Protein AF-A0A4P6B584-F1 (afdb_monomer_lite)

Radius of gyration: 32.82 Å; chains: 1; bounding box: 64×18×110 Å

Sequence (154 aa):
MLTSIEGLLAQYETKILKAKLLEFPALIRAQKDKVAQARRELADAEKVRVEAEALLIAAIAAEVNPNNGKPAYSNAEARAAELTRRKKLDPDYQVADMAVRDAEAKLNAAQFDLEQLQDQFKAYRYIVDLTARELALLAAGANEDQEELTKEPF

Secondary structure (DSSP, 8-state):
----HHHHHHHTTHHHHHHHHHHHHHHHHHHHHHHHHHHHHHHHHHHHHHHHHHHHHHHHHH-B-TTT-SBSS-SHHHHHHHHHHHHTT-HHHHHHHHHHHHHHHHHHHHHHHHHHHHHHHHHHHHHHHHHHHHHHHHHHHHHHHHHHHHS---

pLDDT: mean 90.39, std 12.91, range [42.19, 98.69]

Foldseek 3Di:
DPCPPVNVCVVLVVVVLVVLLVCLVVVLVVLVVQLVVLVVQLVVLVVQLVVVLVVLLVVQQPDADPVPRHRPQNDPVSSVVVSVVCCVVPPSNVVSVVSNVVSVVSNVVSVVVSVVSVVVSVVSVVSSVVSVVVVVVVVVVVVVVVVVVVPDDD

Structure (mmCIF, N/CA/C/O backbone):
data_AF-A0A4P6B584-F1
#
_entry.id   AF-A0A4P6B584-F1
#
loop_
_atom_site.group_PDB
_atom_site.id
_atom_site.type_symbol
_atom_site.label_atom_id
_atom_site.label_alt_id
_atom_site.label_comp_id
_atom_site.label_asym_id
_atom_site.label_entity_id
_atom_site.label_seq_id
_atom_site.pdbx_PDB_ins_code
_atom_site.Cartn_x
_atom_site.Cartn_y
_atom_site.Cartn_z
_atom_site.occupancy
_atom_site.B_iso_or_equiv
_atom_site.auth_seq_id
_atom_site.auth_comp_id
_atom_site.auth_asym_id
_atom_site.auth_atom_id
_atom_site.pdbx_PDB_model_num
ATOM 1 N N . MET A 1 1 ? 33.939 8.225 -45.105 1.00 42.19 1 MET A N 1
ATOM 2 C CA . MET A 1 1 ? 34.539 7.453 -43.995 1.00 42.19 1 MET A CA 1
ATOM 3 C C . MET A 1 1 ? 33.532 6.388 -43.607 1.00 42.19 1 MET A C 1
ATOM 5 O O . MET A 1 1 ? 32.442 6.764 -43.207 1.00 42.19 1 MET A O 1
ATOM 9 N N . LEU A 1 2 ? 33.840 5.104 -43.806 1.00 45.75 2 LEU A N 1
ATOM 10 C CA . LEU A 1 2 ? 32.969 4.010 -43.364 1.00 45.75 2 LEU A CA 1
ATOM 11 C C . LEU A 1 2 ? 32.929 4.031 -41.832 1.00 45.75 2 LEU A C 1
ATOM 13 O O . LEU A 1 2 ? 33.902 3.651 -41.182 1.00 45.75 2 LEU A O 1
ATOM 17 N N . THR A 1 3 ? 31.845 4.538 -41.251 1.00 61.09 3 THR A N 1
ATOM 18 C CA . THR A 1 3 ? 31.547 4.354 -39.831 1.00 61.09 3 THR A CA 1
ATOM 19 C C . THR A 1 3 ? 31.462 2.852 -39.602 1.00 61.09 3 THR A C 1
ATOM 21 O O . THR A 1 3 ? 30.619 2.179 -40.193 1.00 61.09 3 THR A O 1
ATOM 24 N N . SER A 1 4 ? 32.374 2.293 -38.804 1.00 83.06 4 SER A N 1
ATOM 25 C CA . SER A 1 4 ? 32.283 0.879 -38.445 1.00 83.06 4 SER A CA 1
ATOM 26 C C . SER A 1 4 ? 30.922 0.618 -37.795 1.00 83.06 4 SER A C 1
ATOM 28 O O . SER A 1 4 ? 30.376 1.491 -37.116 1.00 83.06 4 SER A O 1
ATOM 30 N N . ILE A 1 5 ? 30.373 -0.586 -37.976 1.00 78.88 5 ILE A N 1
ATOM 31 C CA . ILE A 1 5 ? 29.111 -0.996 -37.335 1.00 78.88 5 ILE A CA 1
ATOM 32 C C . ILE A 1 5 ? 29.173 -0.731 -35.822 1.00 78.88 5 ILE A C 1
ATOM 34 O O . ILE A 1 5 ? 28.202 -0.286 -35.222 1.00 78.88 5 ILE A O 1
ATOM 38 N N . GLU A 1 6 ? 30.340 -0.927 -35.209 1.00 79.69 6 GLU A N 1
ATOM 39 C CA . GLU A 1 6 ? 30.574 -0.625 -33.797 1.00 79.69 6 GLU A CA 1
ATOM 40 C C . GLU A 1 6 ? 30.449 0.868 -33.466 1.00 79.69 6 GLU A C 1
ATOM 42 O O . GLU A 1 6 ? 29.869 1.207 -32.436 1.00 79.69 6 GLU A O 1
ATOM 47 N N . GLY A 1 7 ? 30.944 1.758 -34.332 1.00 81.94 7 GLY A N 1
ATOM 48 C CA . GLY A 1 7 ? 30.793 3.207 -34.186 1.00 81.94 7 GLY A CA 1
ATOM 49 C C . GLY A 1 7 ? 29.342 3.663 -34.340 1.00 81.94 7 GLY A C 1
ATOM 50 O O . GLY A 1 7 ? 28.869 4.473 -33.545 1.00 81.94 7 GLY A O 1
ATOM 51 N N . LEU A 1 8 ? 28.610 3.079 -35.295 1.00 81.44 8 LEU A N 1
ATOM 52 C CA . LEU A 1 8 ? 27.179 3.336 -35.474 1.00 81.44 8 LEU A CA 1
ATOM 53 C C . LEU A 1 8 ? 26.380 2.865 -34.247 1.00 81.44 8 LEU A C 1
ATOM 55 O O . LEU A 1 8 ? 25.623 3.628 -33.661 1.00 81.44 8 LEU A O 1
ATOM 59 N N . LEU A 1 9 ? 26.601 1.634 -33.779 1.00 83.50 9 LEU A N 1
ATOM 60 C CA . LEU A 1 9 ? 25.925 1.097 -32.592 1.00 83.50 9 LEU A CA 1
ATOM 61 C C . LEU A 1 9 ? 26.251 1.870 -31.305 1.00 83.50 9 LEU A C 1
ATOM 63 O O . LEU A 1 9 ? 25.417 1.907 -30.393 1.00 83.50 9 LEU A O 1
ATOM 67 N N . ALA A 1 10 ? 27.447 2.457 -31.216 1.00 85.19 10 ALA A N 1
ATOM 68 C CA . ALA A 1 10 ? 27.847 3.316 -30.107 1.00 85.19 10 ALA A CA 1
ATOM 69 C C . ALA A 1 10 ? 27.129 4.674 -30.138 1.00 85.19 10 ALA A C 1
ATOM 71 O O . ALA A 1 10 ? 26.700 5.136 -29.085 1.00 85.19 10 ALA A O 1
ATOM 72 N N . GLN A 1 11 ? 26.933 5.268 -31.322 1.00 85.25 11 GLN A N 1
ATOM 73 C CA . GLN A 1 11 ? 26.186 6.522 -31.489 1.00 85.25 11 GLN A CA 1
ATOM 74 C C . GLN A 1 11 ? 24.738 6.413 -30.988 1.00 85.25 11 GLN A C 1
ATOM 76 O O . GLN A 1 11 ? 24.207 7.365 -30.427 1.00 85.25 11 GLN A O 1
ATOM 81 N N . TYR A 1 12 ? 24.124 5.240 -31.148 1.00 84.88 12 TYR A N 1
ATOM 82 C CA . TYR A 1 12 ? 22.766 4.949 -30.681 1.00 84.88 12 TYR A CA 1
ATOM 83 C C . TYR A 1 12 ? 22.703 4.368 -29.257 1.00 84.88 12 TYR A C 1
ATOM 85 O O . TYR A 1 12 ? 21.667 3.850 -28.844 1.00 84.88 12 TYR A O 1
ATOM 93 N N . GLU A 1 13 ? 23.815 4.378 -28.513 1.00 88.31 13 GLU A N 1
ATOM 94 C CA . GLU A 1 13 ? 23.902 3.907 -27.119 1.00 88.31 13 GLU A CA 1
ATOM 95 C C . GLU A 1 13 ? 23.328 2.493 -26.874 1.00 88.31 13 GLU A C 1
ATOM 97 O O . GLU A 1 13 ? 22.912 2.129 -25.770 1.00 88.31 13 GLU A O 1
ATOM 102 N N . THR A 1 14 ? 23.340 1.642 -27.901 1.00 86.50 14 THR A N 1
ATOM 103 C CA . THR A 1 14 ? 22.636 0.345 -27.908 1.00 86.50 14 THR A CA 1
ATOM 104 C C . THR A 1 14 ? 23.062 -0.582 -26.762 1.00 86.50 14 THR A C 1
ATOM 106 O O . THR A 1 14 ? 22.243 -1.323 -26.213 1.00 86.50 14 THR A O 1
ATOM 109 N N . LYS A 1 15 ? 24.333 -0.510 -26.336 1.00 87.56 15 LYS A N 1
ATOM 110 C CA . LYS A 1 15 ? 24.859 -1.253 -25.178 1.00 87.56 15 LYS A CA 1
ATOM 111 C C . LYS A 1 15 ? 24.217 -0.810 -23.857 1.00 87.56 15 LYS A C 1
ATOM 113 O O . LYS A 1 15 ? 23.878 -1.668 -23.044 1.00 87.56 15 LYS A O 1
ATOM 118 N N . ILE A 1 16 ? 24.028 0.496 -23.659 1.00 87.94 16 ILE A N 1
ATOM 119 C CA . ILE A 1 16 ? 23.423 1.067 -22.445 1.00 87.94 16 ILE A CA 1
ATOM 120 C C . ILE A 1 16 ? 21.942 0.692 -22.387 1.00 87.94 16 ILE A C 1
ATOM 122 O O . ILE A 1 16 ? 21.472 0.183 -21.369 1.00 87.94 16 ILE A O 1
ATOM 126 N N . LEU A 1 17 ? 21.225 0.865 -23.501 1.00 88.94 17 LEU A N 1
ATOM 127 C CA . LEU A 1 17 ? 19.809 0.511 -23.607 1.00 88.94 17 LEU A CA 1
ATOM 128 C C . LEU A 1 17 ? 19.569 -0.981 -23.337 1.00 88.94 17 LEU A C 1
ATOM 130 O O . LEU A 1 17 ? 18.656 -1.345 -22.592 1.00 88.94 17 LEU A O 1
ATOM 134 N N . LYS A 1 18 ? 20.426 -1.853 -23.883 1.00 88.56 18 LYS A N 1
ATOM 135 C CA . LYS A 1 18 ? 20.365 -3.299 -23.640 1.00 88.56 18 LYS A CA 1
ATOM 136 C C . LYS A 1 18 ? 20.626 -3.647 -22.175 1.00 88.56 18 LYS A C 1
ATOM 138 O O . LYS A 1 18 ? 19.883 -4.451 -21.618 1.00 88.56 18 LYS A O 1
ATOM 143 N N . ALA A 1 19 ? 21.650 -3.056 -21.557 1.00 90.25 19 ALA A N 1
ATOM 144 C CA . ALA A 1 19 ? 21.952 -3.285 -20.145 1.00 90.25 19 ALA A CA 1
ATOM 145 C C . ALA A 1 19 ? 20.759 -2.894 -19.258 1.00 90.25 19 ALA A C 1
ATOM 147 O O . ALA A 1 19 ? 20.267 -3.724 -18.495 1.00 90.25 19 ALA A O 1
ATOM 148 N N . LYS A 1 20 ? 20.205 -1.691 -19.464 1.00 88.19 20 LYS A N 1
ATOM 149 C CA . LYS A 1 20 ? 19.007 -1.206 -18.765 1.00 88.19 20 LYS A CA 1
ATOM 150 C C . LYS A 1 20 ? 17.827 -2.171 -18.907 1.00 88.19 20 LYS A C 1
ATOM 152 O O . LYS A 1 20 ? 17.241 -2.570 -17.904 1.00 88.19 20 LYS A O 1
ATOM 157 N N . LEU A 1 21 ? 17.491 -2.597 -20.130 1.00 91.06 21 LEU A N 1
ATOM 158 C CA . LEU A 1 21 ? 16.370 -3.518 -20.375 1.00 91.06 21 LEU A CA 1
ATOM 159 C C . LEU A 1 21 ? 16.525 -4.880 -19.687 1.00 91.06 21 LEU A C 1
ATOM 161 O O . LEU A 1 21 ? 15.516 -5.476 -19.309 1.00 91.06 21 LEU A O 1
ATOM 165 N N . LEU A 1 22 ? 17.754 -5.375 -19.532 1.00 93.81 22 LEU A N 1
ATOM 166 C CA . LEU A 1 22 ? 18.024 -6.645 -18.855 1.00 93.81 22 LEU A CA 1
ATOM 167 C C . LEU A 1 22 ? 17.912 -6.537 -17.326 1.00 93.81 22 LEU A C 1
ATOM 169 O O . LEU A 1 22 ? 17.596 -7.531 -16.674 1.00 93.81 22 LEU A O 1
ATOM 173 N N . GLU A 1 23 ? 18.114 -5.348 -16.754 1.00 95.38 23 GLU A N 1
ATOM 174 C CA . GLU A 1 23 ? 18.018 -5.104 -15.308 1.00 95.38 23 GLU A CA 1
ATOM 175 C C . GLU A 1 23 ? 16.567 -4.959 -14.820 1.00 95.38 23 GLU A C 1
ATOM 177 O O . GLU A 1 23 ? 16.207 -5.483 -13.760 1.00 95.38 23 GLU A O 1
ATOM 182 N N . PHE A 1 24 ? 15.706 -4.287 -15.595 1.00 94.88 24 PHE A N 1
ATOM 183 C CA . PHE A 1 24 ? 14.326 -3.978 -15.189 1.00 94.88 24 PHE A CA 1
ATOM 184 C C . PHE A 1 24 ? 13.504 -5.185 -14.707 1.00 94.88 24 PHE A C 1
ATOM 186 O O . PHE A 1 24 ? 12.825 -5.045 -13.689 1.00 94.88 24 PHE A O 1
ATOM 193 N N . PRO A 1 25 ? 13.535 -6.373 -15.344 1.00 95.81 25 PRO A N 1
ATOM 194 C CA . PRO A 1 25 ? 12.773 -7.525 -14.865 1.00 95.81 25 PRO A CA 1
ATOM 195 C C . PRO A 1 25 ? 13.109 -7.931 -13.425 1.00 95.81 25 PRO A C 1
ATOM 197 O O . PRO A 1 25 ? 12.205 -8.274 -12.659 1.00 95.81 25 PRO A O 1
ATOM 200 N N . ALA A 1 26 ? 14.390 -7.874 -13.046 1.00 96.88 26 ALA A N 1
ATOM 201 C CA . ALA A 1 26 ? 14.830 -8.190 -11.690 1.00 96.88 26 ALA A CA 1
ATOM 202 C C . ALA A 1 26 ? 14.376 -7.111 -10.696 1.00 96.88 26 ALA A C 1
ATOM 204 O O . ALA A 1 26 ? 13.826 -7.445 -9.646 1.00 96.88 26 ALA A O 1
ATOM 205 N N . LEU A 1 27 ? 14.517 -5.831 -11.061 1.00 97.56 27 LEU A N 1
ATOM 206 C CA . LEU A 1 27 ? 14.062 -4.698 -10.246 1.00 97.56 27 LEU A CA 1
ATOM 207 C C . LEU A 1 27 ? 12.545 -4.728 -10.018 1.00 97.56 27 LEU A C 1
ATOM 209 O O . LEU A 1 27 ? 12.083 -4.605 -8.887 1.00 97.56 27 LEU A O 1
ATOM 213 N N . ILE A 1 28 ? 11.765 -4.972 -11.075 1.00 98.12 28 ILE A N 1
ATOM 214 C CA . ILE A 1 28 ? 10.304 -5.092 -11.007 1.00 98.12 28 ILE A CA 1
ATOM 215 C C . ILE A 1 28 ? 9.903 -6.268 -10.113 1.00 98.12 28 ILE A C 1
ATOM 217 O O . ILE A 1 28 ? 8.956 -6.145 -9.338 1.00 98.12 28 ILE A O 1
ATOM 221 N N . ARG A 1 29 ? 10.596 -7.412 -10.201 1.00 98.25 29 ARG A N 1
ATOM 222 C CA . ARG A 1 29 ? 10.320 -8.561 -9.326 1.00 98.25 29 ARG A CA 1
ATOM 223 C C . ARG A 1 29 ? 10.585 -8.214 -7.862 1.00 98.25 29 ARG A C 1
ATOM 225 O O . ARG A 1 29 ? 9.686 -8.380 -7.048 1.00 98.25 29 ARG A O 1
ATOM 232 N N . ALA A 1 30 ? 11.757 -7.659 -7.557 1.00 98.31 30 ALA A N 1
ATOM 233 C CA . ALA A 1 30 ? 12.102 -7.249 -6.199 1.00 98.31 30 ALA A CA 1
ATOM 234 C C . ALA A 1 30 ? 11.098 -6.227 -5.636 1.00 98.31 30 ALA A C 1
ATOM 236 O O . ALA A 1 30 ? 10.701 -6.313 -4.476 1.00 98.31 30 ALA A O 1
ATOM 237 N N . GLN A 1 31 ? 10.634 -5.283 -6.459 1.00 98.44 31 GLN A N 1
ATOM 238 C CA . GLN A 1 31 ? 9.637 -4.307 -6.028 1.00 98.44 31 GLN A CA 1
ATOM 239 C C . GLN A 1 31 ? 8.250 -4.937 -5.814 1.00 98.44 31 GLN A C 1
ATOM 241 O O . GLN A 1 31 ? 7.562 -4.585 -4.858 1.00 98.44 31 GLN A O 1
ATOM 246 N N . LYS A 1 32 ? 7.843 -5.915 -6.635 1.00 98.56 32 LYS A N 1
ATOM 247 C CA . LYS A 1 32 ? 6.613 -6.694 -6.396 1.00 98.56 32 LYS A CA 1
ATOM 248 C C . LYS A 1 32 ? 6.657 -7.442 -5.066 1.00 98.56 32 LYS A C 1
ATOM 250 O O . LYS A 1 32 ? 5.639 -7.481 -4.376 1.00 98.56 32 LYS A O 1
ATOM 255 N N . ASP A 1 33 ? 7.813 -7.983 -4.693 1.00 98.56 33 ASP A N 1
ATOM 256 C CA . ASP A 1 33 ? 7.986 -8.661 -3.407 1.00 98.56 33 ASP A CA 1
ATOM 257 C C . ASP A 1 33 ? 7.815 -7.680 -2.236 1.00 98.56 33 ASP A C 1
ATOM 259 O O . ASP A 1 33 ? 7.101 -7.987 -1.281 1.00 98.56 33 ASP A O 1
ATOM 263 N N . LYS A 1 34 ? 8.348 -6.453 -2.350 1.00 98.50 34 LYS A N 1
ATOM 264 C CA . LYS A 1 34 ? 8.106 -5.385 -1.360 1.00 98.50 34 LYS A CA 1
ATOM 265 C C . LYS A 1 34 ? 6.631 -5.001 -1.255 1.00 98.50 34 LYS A C 1
ATOM 267 O O . LYS A 1 34 ? 6.123 -4.857 -0.149 1.00 98.50 34 LYS A O 1
ATOM 272 N N . VAL A 1 35 ? 5.922 -4.872 -2.381 1.00 98.69 35 VAL A N 1
ATOM 273 C CA . VAL A 1 35 ? 4.468 -4.614 -2.374 1.00 98.69 35 VAL A CA 1
ATOM 274 C C . VAL A 1 35 ? 3.725 -5.750 -1.671 1.00 98.69 35 VAL A C 1
ATOM 276 O O . VAL A 1 35 ? 2.829 -5.500 -0.868 1.00 98.69 35 VAL A O 1
ATOM 279 N N . ALA A 1 36 ? 4.091 -7.004 -1.945 1.00 98.56 36 ALA A N 1
ATOM 280 C CA . ALA A 1 36 ? 3.479 -8.158 -1.296 1.00 98.56 36 ALA A CA 1
ATOM 281 C C . ALA A 1 36 ? 3.742 -8.174 0.217 1.00 98.56 36 ALA A C 1
ATOM 283 O O . ALA A 1 36 ? 2.829 -8.476 0.985 1.00 98.56 36 ALA A O 1
ATOM 284 N N . GLN A 1 37 ? 4.953 -7.818 0.646 1.00 98.50 37 GLN A N 1
ATOM 285 C CA . GLN A 1 37 ? 5.291 -7.670 2.057 1.00 98.50 37 GLN A CA 1
ATOM 286 C C . GLN A 1 37 ? 4.480 -6.546 2.716 1.00 98.50 37 GLN A C 1
ATOM 288 O O . GLN A 1 37 ? 3.812 -6.801 3.713 1.00 98.50 37 GLN A O 1
ATOM 293 N N . ALA A 1 38 ? 4.446 -5.348 2.125 1.00 98.38 38 ALA A N 1
ATOM 294 C CA . ALA A 1 38 ? 3.695 -4.213 2.663 1.00 98.38 38 ALA A CA 1
ATOM 295 C C . ALA A 1 38 ? 2.186 -4.504 2.779 1.00 98.38 38 ALA A C 1
ATOM 297 O O . ALA A 1 38 ? 1.545 -4.085 3.738 1.00 98.38 38 ALA A O 1
ATOM 298 N N . ARG A 1 39 ? 1.612 -5.292 1.854 1.00 98.62 39 ARG A N 1
ATOM 299 C CA . ARG A 1 39 ? 0.219 -5.770 1.966 1.00 98.62 39 ARG A CA 1
ATOM 300 C C . ARG A 1 39 ? -0.006 -6.662 3.183 1.00 98.62 39 ARG A C 1
ATOM 302 O O . ARG A 1 39 ? -1.062 -6.575 3.798 1.00 98.62 39 ARG A O 1
ATOM 309 N N . ARG A 1 40 ? 0.950 -7.538 3.503 1.00 98.62 40 ARG A N 1
ATOM 310 C CA . ARG A 1 40 ? 0.862 -8.397 4.693 1.00 98.62 40 ARG A CA 1
ATOM 311 C C . ARG A 1 40 ? 0.978 -7.565 5.963 1.00 98.62 40 ARG A C 1
ATOM 313 O O . ARG A 1 40 ? 0.153 -7.727 6.848 1.00 98.62 40 ARG A O 1
ATOM 320 N N . GLU A 1 41 ? 1.935 -6.639 6.001 1.00 98.31 41 GLU A N 1
ATOM 321 C CA . GLU A 1 41 ? 2.114 -5.715 7.127 1.00 98.31 41 GLU A CA 1
ATOM 322 C C . GLU A 1 41 ? 0.845 -4.893 7.391 1.00 98.31 41 GLU A C 1
ATOM 324 O O . GLU A 1 41 ? 0.416 -4.790 8.537 1.00 98.31 41 GLU A O 1
ATOM 329 N N . LEU A 1 42 ? 0.200 -4.380 6.337 1.00 98.69 42 LEU A N 1
ATOM 330 C CA . LEU A 1 42 ? -1.083 -3.688 6.456 1.00 98.69 42 LEU A CA 1
ATOM 331 C C . LEU A 1 42 ? -2.179 -4.605 7.009 1.00 98.69 42 LEU A C 1
ATOM 333 O O . LEU A 1 42 ? -2.836 -4.247 7.981 1.00 98.69 42 LEU A O 1
ATOM 337 N N . ALA A 1 43 ? -2.346 -5.798 6.434 1.00 98.62 43 ALA A N 1
ATOM 338 C CA . ALA A 1 43 ? -3.372 -6.738 6.880 1.00 98.62 43 ALA A CA 1
ATOM 339 C C . ALA A 1 43 ? -3.189 -7.154 8.350 1.00 98.62 43 ALA A C 1
ATOM 341 O O . ALA A 1 43 ? -4.168 -7.345 9.070 1.00 98.62 43 ALA A O 1
ATOM 342 N N . ASP A 1 44 ? -1.948 -7.302 8.810 1.00 98.44 44 ASP A N 1
ATOM 343 C CA . ASP A 1 44 ? -1.663 -7.635 10.204 1.00 98.44 44 ASP A CA 1
ATOM 344 C C . ASP A 1 44 ? -1.897 -6.434 11.134 1.00 98.44 44 ASP A C 1
ATOM 346 O O . ASP A 1 44 ? -2.506 -6.604 12.190 1.00 98.44 44 ASP A O 1
ATOM 350 N N . ALA A 1 45 ? -1.531 -5.213 10.725 1.00 98.50 45 ALA A N 1
ATOM 351 C CA . ALA A 1 45 ? -1.856 -3.996 11.475 1.00 98.50 45 ALA A CA 1
ATOM 352 C C . ALA A 1 45 ? -3.378 -3.777 11.598 1.00 98.50 45 ALA A C 1
ATOM 354 O O . ALA A 1 45 ? -3.876 -3.414 12.666 1.00 98.50 45 ALA A O 1
ATOM 355 N N . GLU A 1 46 ? -4.137 -4.051 10.533 1.00 98.50 46 GLU A N 1
ATOM 356 C CA . GLU A 1 46 ? -5.598 -3.955 10.543 1.00 98.50 46 GLU A CA 1
ATOM 357 C C . GLU A 1 46 ? -6.232 -4.932 11.532 1.00 98.50 46 GLU A C 1
ATOM 359 O O . GLU A 1 46 ? -7.152 -4.539 12.251 1.00 98.50 46 GLU A O 1
ATOM 364 N N . LYS A 1 47 ? -5.734 -6.174 11.617 1.00 98.50 47 LYS A N 1
ATOM 365 C CA . LYS A 1 47 ? -6.210 -7.147 12.615 1.00 98.50 47 LYS A CA 1
ATOM 366 C C . LYS A 1 47 ? -6.018 -6.620 14.031 1.00 98.50 47 LYS A C 1
ATOM 368 O O . LYS A 1 47 ? -6.971 -6.631 14.802 1.00 98.50 47 LYS A O 1
ATOM 373 N N . VAL A 1 48 ? -4.834 -6.088 14.339 1.00 98.31 48 VAL A N 1
ATOM 374 C CA . VAL A 1 48 ? -4.538 -5.516 15.662 1.00 98.31 48 VAL A CA 1
ATOM 375 C C . VAL A 1 48 ? -5.477 -4.346 15.977 1.00 98.31 48 VAL A C 1
ATOM 377 O O . VAL A 1 48 ? -6.043 -4.286 17.069 1.00 98.31 48 VAL A O 1
ATOM 380 N N . ARG A 1 49 ? -5.722 -3.442 15.017 1.00 98.50 49 ARG A N 1
ATOM 381 C CA . ARG A 1 49 ? -6.680 -2.335 15.202 1.00 98.50 49 ARG A CA 1
ATOM 382 C C . ARG A 1 49 ? -8.104 -2.843 15.441 1.00 98.50 49 ARG A C 1
ATOM 384 O O . ARG A 1 49 ? -8.805 -2.307 16.297 1.00 98.50 49 ARG A O 1
ATOM 391 N N . VAL A 1 50 ? -8.539 -3.858 14.693 1.00 98.31 50 VAL A N 1
ATOM 392 C CA . VAL A 1 50 ? -9.868 -4.471 14.847 1.00 98.31 50 VAL A CA 1
ATOM 393 C C . VAL A 1 50 ? -10.012 -5.147 16.211 1.00 98.31 50 VAL A C 1
ATOM 395 O O . VAL A 1 50 ? -11.054 -5.004 16.847 1.00 98.31 50 VAL A O 1
ATOM 398 N N . GLU A 1 51 ? -8.977 -5.835 16.692 1.00 98.06 51 GLU A N 1
ATOM 399 C CA . GLU A 1 51 ? -8.956 -6.431 18.030 1.00 98.06 51 GLU A CA 1
ATOM 400 C C . GLU A 1 51 ? -9.058 -5.357 19.123 1.00 98.06 51 GLU A C 1
ATOM 402 O O . GLU A 1 51 ? -9.909 -5.469 20.008 1.00 98.06 51 GLU A O 1
ATOM 407 N N . ALA A 1 52 ? -8.279 -4.274 19.023 1.00 98.06 52 ALA A N 1
ATOM 408 C CA . ALA A 1 52 ? -8.362 -3.143 19.950 1.00 98.06 52 ALA A CA 1
ATOM 409 C C . ALA A 1 52 ? -9.763 -2.499 19.950 1.00 98.06 52 ALA A C 1
ATOM 411 O O . ALA A 1 52 ? -10.339 -2.217 21.002 1.00 98.06 52 ALA A O 1
ATOM 412 N N . GLU A 1 53 ? -10.367 -2.321 18.773 1.00 98.19 53 GLU A N 1
ATOM 413 C CA . GLU A 1 53 ? -11.737 -1.822 18.655 1.00 98.19 53 GLU A CA 1
ATOM 414 C C . GLU A 1 53 ? -12.766 -2.765 19.290 1.00 98.19 53 GLU A C 1
ATOM 416 O O . GLU A 1 53 ? -13.677 -2.308 19.985 1.00 98.19 53 GLU A O 1
ATOM 421 N N . ALA A 1 54 ? -12.625 -4.074 19.082 1.00 97.75 54 ALA A N 1
ATOM 422 C CA . ALA A 1 54 ? -13.519 -5.069 19.661 1.00 97.75 54 ALA A CA 1
ATOM 423 C C . ALA A 1 54 ? -13.477 -5.042 21.196 1.00 97.75 54 ALA A C 1
ATOM 425 O O . ALA A 1 54 ? -14.528 -5.142 21.836 1.00 97.75 54 ALA A O 1
ATOM 426 N N . LEU A 1 55 ? -12.296 -4.834 21.789 1.00 97.81 55 LEU A N 1
ATOM 427 C CA . LEU A 1 55 ? -12.144 -4.651 23.235 1.00 97.81 55 LEU A CA 1
ATOM 428 C C . LEU A 1 55 ? -12.886 -3.403 23.732 1.00 97.81 55 LEU A C 1
ATOM 430 O O . LEU A 1 55 ? -13.609 -3.480 24.728 1.00 97.81 55 LEU A O 1
ATOM 434 N N . LEU A 1 56 ? -12.790 -2.278 23.015 1.00 97.94 56 LEU A N 1
ATOM 435 C CA . LEU A 1 56 ? -13.543 -1.063 23.348 1.00 97.94 56 LEU A CA 1
ATOM 436 C C . LEU A 1 56 ? -15.056 -1.288 23.273 1.00 97.94 56 LEU A C 1
ATOM 438 O O . LEU A 1 56 ? -15.789 -0.875 24.173 1.00 97.94 56 LEU A O 1
ATOM 442 N N . ILE A 1 57 ? -15.530 -1.964 22.225 1.00 97.44 57 ILE A N 1
ATOM 443 C CA . ILE A 1 57 ? -16.949 -2.300 22.057 1.00 97.44 57 ILE A CA 1
ATOM 444 C C . ILE A 1 57 ? -17.431 -3.188 23.209 1.00 97.44 57 ILE A C 1
ATOM 446 O O . ILE A 1 57 ? -18.493 -2.924 23.780 1.00 97.44 57 ILE A O 1
ATOM 450 N N . ALA A 1 58 ? -16.655 -4.212 23.573 1.00 96.88 58 ALA A N 1
ATOM 451 C CA . ALA A 1 58 ? -16.978 -5.107 24.677 1.00 96.88 58 ALA A CA 1
ATOM 452 C C . ALA A 1 58 ? -17.039 -4.353 26.016 1.00 96.88 58 ALA A C 1
ATOM 454 O O . ALA A 1 58 ? -17.996 -4.530 26.771 1.00 96.88 58 ALA A O 1
ATOM 455 N N . ALA A 1 59 ? -16.079 -3.460 26.275 1.00 96.81 59 ALA A N 1
ATOM 456 C CA . ALA A 1 59 ? -16.059 -2.632 27.477 1.00 96.81 59 ALA A CA 1
ATOM 457 C C . ALA A 1 59 ? -17.287 -1.712 27.565 1.00 96.81 59 ALA A C 1
ATOM 459 O O . ALA A 1 59 ? -17.938 -1.656 28.604 1.00 96.81 59 ALA A O 1
ATOM 460 N N . ILE A 1 60 ? -17.652 -1.042 26.465 1.00 96.69 60 ILE A N 1
AT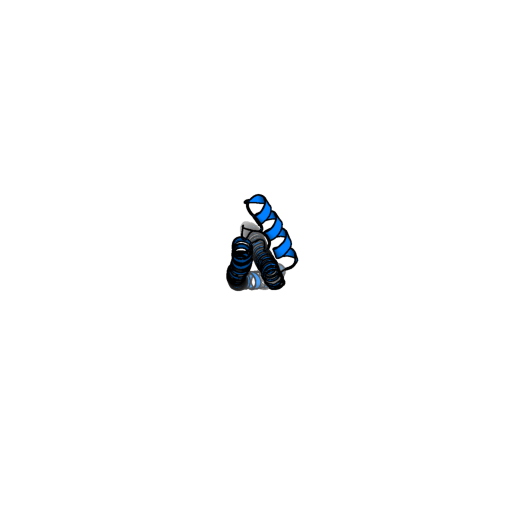OM 461 C CA . ILE A 1 60 ? -18.844 -0.180 26.398 1.00 96.69 60 ILE A CA 1
ATOM 462 C C . ILE A 1 60 ? -20.122 -0.987 26.654 1.00 96.69 60 ILE A C 1
ATOM 464 O O . ILE A 1 60 ? -21.022 -0.519 27.348 1.00 96.69 60 ILE A O 1
ATOM 468 N N . ALA A 1 61 ? -20.221 -2.192 26.087 1.00 94.62 61 ALA A N 1
ATOM 469 C CA . ALA A 1 61 ? -21.393 -3.048 26.250 1.00 94.62 61 ALA A CA 1
ATOM 470 C C . ALA A 1 61 ? -21.544 -3.588 27.682 1.00 94.62 61 ALA A C 1
ATOM 472 O O . ALA A 1 61 ? -22.670 -3.770 28.143 1.00 94.62 61 ALA A O 1
ATOM 473 N N . ALA A 1 62 ? -20.429 -3.836 28.374 1.00 95.06 62 ALA A N 1
ATOM 474 C CA . ALA A 1 62 ? -20.410 -4.316 29.754 1.00 95.06 62 ALA A CA 1
ATOM 475 C C . ALA A 1 62 ? -20.623 -3.200 30.793 1.00 95.06 62 ALA A C 1
ATOM 477 O O . ALA A 1 62 ? -20.867 -3.486 31.966 1.00 95.06 62 ALA A O 1
ATOM 478 N N . GLU A 1 63 ? -20.526 -1.934 30.390 1.00 96.00 63 GLU A N 1
ATOM 479 C CA . GLU A 1 63 ? -20.616 -0.808 31.307 1.00 96.00 63 GLU A CA 1
ATOM 480 C C . GLU A 1 63 ? -22.050 -0.573 31.785 1.00 96.00 63 GLU A C 1
ATOM 482 O O . GLU A 1 63 ? -22.985 -0.412 30.994 1.00 96.00 63 GLU A O 1
ATOM 487 N N . VAL A 1 64 ? -22.225 -0.520 33.105 1.00 95.38 64 VAL A N 1
ATOM 488 C CA . VAL A 1 64 ? -23.516 -0.310 33.766 1.00 95.38 64 VAL A CA 1
ATOM 489 C C . VAL A 1 64 ? -23.491 0.953 34.616 1.00 95.38 64 VAL A C 1
ATOM 491 O O . VAL A 1 64 ? -22.470 1.321 35.193 1.00 95.38 64 VAL A O 1
ATOM 494 N N . ASN A 1 65 ? -24.633 1.626 34.715 1.00 91.06 65 ASN A N 1
ATOM 495 C CA . ASN A 1 65 ? -24.784 2.799 35.559 1.00 91.06 65 ASN A CA 1
ATOM 496 C C . ASN A 1 65 ? -24.851 2.369 37.040 1.00 91.06 65 ASN A C 1
ATOM 498 O O . ASN A 1 65 ? -25.746 1.598 37.405 1.00 91.06 65 ASN A O 1
ATOM 502 N N . PRO A 1 66 ? -23.972 2.889 37.917 1.00 90.06 66 PRO A N 1
ATOM 503 C CA . PRO A 1 66 ? -23.895 2.467 39.318 1.00 90.06 66 PRO A CA 1
ATOM 504 C C . PRO A 1 66 ? -25.167 2.769 40.123 1.00 90.06 66 PRO A C 1
ATOM 506 O O . PRO A 1 66 ? -25.417 2.121 41.134 1.00 90.06 66 PRO A O 1
ATOM 509 N N . ASN A 1 67 ? -26.002 3.709 39.672 1.00 90.12 67 ASN A N 1
ATOM 510 C CA . ASN A 1 67 ? -27.211 4.112 40.392 1.00 90.12 67 ASN A CA 1
ATOM 511 C C . ASN A 1 67 ? -28.405 3.176 40.157 1.00 90.12 67 ASN A C 1
ATOM 513 O O . ASN A 1 67 ? -29.331 3.160 40.963 1.00 90.12 67 ASN A O 1
ATOM 517 N N . ASN A 1 68 ? -28.442 2.444 39.038 1.00 90.31 68 ASN A N 1
ATOM 518 C CA . ASN A 1 68 ? -29.611 1.635 38.669 1.00 90.31 68 ASN A CA 1
ATOM 519 C C . ASN A 1 68 ? -29.280 0.253 38.080 1.00 90.31 68 ASN A C 1
ATOM 521 O O . ASN A 1 68 ? -30.206 -0.492 37.761 1.00 90.31 68 ASN A O 1
ATOM 525 N N . GLY A 1 69 ? -27.998 -0.081 37.905 1.00 89.88 69 GLY A N 1
ATOM 526 C CA . GLY A 1 69 ? -27.534 -1.361 37.364 1.00 89.88 69 GLY A CA 1
ATOM 527 C C . GLY A 1 69 ? -27.888 -1.612 35.894 1.00 89.88 69 GLY A C 1
ATOM 528 O O . GLY A 1 69 ? -27.624 -2.697 35.383 1.00 89.88 69 GLY A O 1
ATOM 529 N N . LYS A 1 70 ? -28.495 -0.643 35.198 1.00 92.69 70 LYS A N 1
ATOM 530 C CA . LYS A 1 70 ? -28.827 -0.745 33.770 1.00 92.69 70 LYS A CA 1
ATOM 531 C C . LYS A 1 70 ? -27.601 -0.408 32.918 1.00 92.69 70 LYS A C 1
ATOM 533 O O . LYS A 1 70 ? -26.728 0.314 33.401 1.00 92.69 70 LYS A O 1
ATOM 538 N N . PRO A 1 71 ? -27.543 -0.849 31.647 1.00 93.88 71 PRO A N 1
ATOM 539 C CA . PRO A 1 71 ? -26.466 -0.463 30.737 1.00 93.88 71 PRO A CA 1
ATOM 540 C C . PRO A 1 71 ? -26.281 1.058 30.693 1.00 93.88 71 PRO A C 1
ATOM 542 O O . PRO A 1 71 ? -27.260 1.796 30.551 1.00 93.88 71 PRO A O 1
ATOM 545 N N . ALA A 1 72 ? -25.034 1.520 30.805 1.00 93.88 72 ALA A N 1
ATOM 546 C CA . ALA A 1 72 ? -24.689 2.939 30.742 1.00 93.88 72 ALA A CA 1
ATOM 547 C C . ALA A 1 72 ? -25.016 3.535 29.360 1.00 93.88 72 ALA A C 1
ATOM 549 O O . ALA A 1 72 ? -25.465 4.677 29.264 1.00 93.88 72 ALA A O 1
ATOM 550 N N . TYR A 1 73 ? -24.878 2.726 28.305 1.00 94.75 73 TYR A N 1
ATOM 551 C CA . TYR A 1 73 ? -25.161 3.087 26.916 1.00 94.75 73 TYR A CA 1
ATOM 552 C C . TYR A 1 73 ? -26.251 2.167 26.353 1.00 94.75 73 TYR A C 1
ATOM 554 O O . TYR A 1 73 ? -25.985 1.080 25.842 1.00 94.75 73 TYR A O 1
ATOM 562 N N . SER A 1 74 ? -27.507 2.590 26.488 1.00 86.06 74 SER A N 1
ATOM 563 C CA . SER A 1 74 ? -28.679 1.725 26.295 1.00 86.06 74 SER A CA 1
ATOM 564 C C . SER A 1 74 ? -29.115 1.519 24.840 1.00 86.06 74 SER A C 1
ATOM 566 O O . SER A 1 74 ? -29.822 0.553 24.557 1.00 86.06 74 SER A O 1
ATOM 568 N N . ASN A 1 75 ? -28.707 2.384 23.907 1.00 93.06 75 ASN A N 1
ATOM 569 C CA . ASN A 1 75 ? -29.054 2.277 22.487 1.00 93.06 75 ASN A CA 1
ATOM 570 C C . ASN A 1 75 ? -27.801 2.212 21.589 1.00 93.06 75 ASN A C 1
ATOM 572 O O . ASN A 1 75 ? -26.667 2.356 22.050 1.00 93.06 75 ASN A O 1
ATOM 576 N N . ALA A 1 76 ? -27.992 1.904 20.304 1.00 94.06 76 ALA A N 1
ATOM 577 C CA . ALA A 1 76 ? -26.888 1.759 19.353 1.00 94.06 76 ALA A CA 1
ATOM 578 C C . ALA A 1 76 ? -26.165 3.091 19.075 1.00 94.06 76 ALA A C 1
ATOM 580 O O . ALA A 1 76 ? -24.940 3.104 18.987 1.00 94.06 76 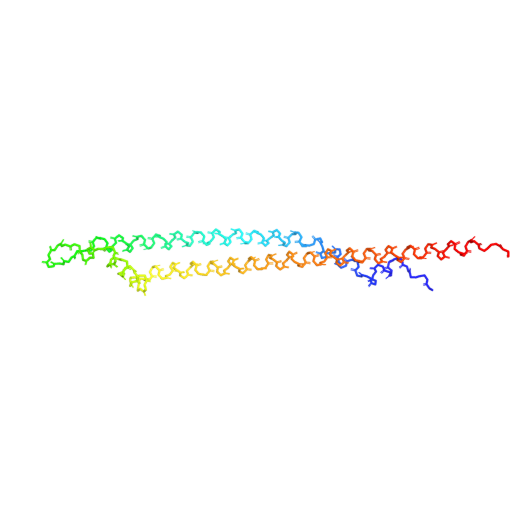ALA A O 1
ATOM 581 N N . GLU A 1 77 ? -26.896 4.207 19.003 1.00 96.19 77 GLU A N 1
ATOM 582 C CA . GLU A 1 77 ? -26.327 5.536 18.735 1.00 96.19 77 GLU A CA 1
ATOM 583 C C . GLU A 1 77 ? -25.424 6.015 19.878 1.00 96.19 77 GLU A C 1
ATOM 585 O O . GLU A 1 77 ? -24.320 6.493 19.636 1.00 96.19 77 GLU A O 1
ATOM 590 N N . ALA A 1 78 ? -25.841 5.809 21.129 1.00 94.75 78 ALA A N 1
ATOM 591 C CA . ALA A 1 78 ? -25.062 6.123 22.322 1.00 94.75 78 ALA A CA 1
ATOM 592 C C . ALA A 1 78 ? -23.782 5.282 22.390 1.00 94.75 78 ALA A C 1
ATOM 594 O O . ALA A 1 78 ? -22.716 5.813 22.697 1.00 94.75 78 ALA A O 1
ATOM 595 N N . ARG A 1 79 ? -23.863 3.988 22.045 1.00 95.12 79 ARG A N 1
ATOM 596 C CA . ARG A 1 79 ? -22.683 3.113 21.965 1.00 95.12 79 ARG A CA 1
ATOM 597 C C . ARG A 1 79 ? -21.720 3.553 20.862 1.00 95.12 79 ARG A C 1
ATOM 599 O O . ARG A 1 79 ? -20.518 3.575 21.095 1.00 95.12 79 ARG A O 1
ATOM 606 N N . ALA A 1 80 ? -22.225 3.946 19.692 1.00 96.38 80 ALA A N 1
ATOM 607 C CA . ALA A 1 80 ? -21.396 4.440 18.592 1.00 96.38 80 ALA A CA 1
ATOM 608 C C . ALA A 1 80 ? -20.726 5.790 18.918 1.00 96.38 80 ALA A C 1
ATOM 610 O O . ALA A 1 80 ? -19.541 5.989 18.624 1.00 96.38 80 ALA A O 1
ATOM 611 N N . ALA A 1 81 ? -21.458 6.706 19.560 1.00 96.75 81 ALA A N 1
ATOM 612 C CA . ALA A 1 81 ? -20.926 7.988 20.014 1.00 96.75 81 ALA A CA 1
ATOM 613 C C . ALA A 1 81 ? -19.819 7.792 21.060 1.00 96.75 81 ALA A C 1
ATOM 615 O O . ALA A 1 81 ? -18.745 8.389 20.951 1.00 96.75 81 ALA A O 1
ATOM 616 N N . GLU A 1 82 ? -20.042 6.900 22.027 1.00 97.38 82 GLU A N 1
ATOM 617 C CA . GLU A 1 82 ? -19.036 6.582 23.033 1.00 97.38 82 GLU A CA 1
ATOM 618 C C . GLU A 1 82 ? -17.824 5.869 22.431 1.00 97.38 82 GLU A C 1
ATOM 620 O O . GLU A 1 82 ? -16.693 6.232 22.748 1.00 97.38 82 GLU A O 1
ATOM 625 N N . LEU A 1 83 ? -18.024 4.912 21.521 1.00 97.50 83 LEU A N 1
ATOM 626 C CA . LEU A 1 83 ? -16.926 4.249 20.816 1.00 97.50 83 LEU A CA 1
ATOM 627 C C . LEU A 1 83 ? -16.052 5.272 20.090 1.00 97.50 83 LEU A C 1
ATOM 629 O O . LEU A 1 83 ? -14.830 5.239 20.208 1.00 97.50 83 LEU A O 1
ATOM 633 N N . THR A 1 84 ? -16.670 6.237 19.407 1.00 97.44 84 THR A N 1
ATOM 634 C CA . THR A 1 84 ? -15.953 7.334 18.741 1.00 97.44 84 THR A CA 1
ATOM 635 C C . THR A 1 84 ? -15.143 8.171 19.733 1.00 97.44 84 THR A C 1
ATOM 637 O O . THR A 1 84 ? -14.022 8.579 19.427 1.00 97.44 84 THR A O 1
ATOM 640 N N . ARG A 1 85 ? -15.683 8.426 20.930 1.00 97.75 85 ARG A N 1
ATOM 641 C CA . ARG A 1 85 ? -14.967 9.135 21.996 1.00 97.75 85 ARG A CA 1
ATOM 642 C C . ARG A 1 85 ? -13.785 8.313 22.516 1.00 97.75 85 ARG A C 1
ATOM 644 O O . ARG A 1 85 ? -12.693 8.860 22.634 1.00 97.75 85 ARG A O 1
ATOM 651 N N . ARG A 1 86 ? -13.975 7.017 22.788 1.00 97.75 86 ARG A N 1
ATOM 652 C CA . ARG A 1 86 ? -12.920 6.132 23.313 1.00 97.75 86 ARG A CA 1
ATOM 653 C C . ARG A 1 86 ? -11.806 5.901 22.312 1.00 97.75 86 ARG A C 1
ATOM 655 O O . ARG A 1 86 ? -10.661 6.068 22.688 1.00 97.75 86 ARG A O 1
ATOM 662 N N . LYS A 1 87 ? -12.109 5.674 21.033 1.00 97.75 87 LYS A N 1
ATOM 663 C CA . LYS A 1 87 ? -11.093 5.589 19.966 1.00 97.75 87 LYS A CA 1
ATOM 664 C C . LYS A 1 87 ? -10.150 6.799 19.927 1.00 97.75 87 LYS A C 1
ATOM 666 O O . LYS A 1 87 ? -8.994 6.677 19.544 1.00 97.75 87 LYS A O 1
ATOM 671 N N . LYS A 1 88 ? -10.633 7.984 20.320 1.00 96.69 88 LYS A N 1
ATOM 672 C CA . LYS A 1 88 ? -9.826 9.213 20.384 1.00 96.69 88 LYS A CA 1
ATOM 673 C C . LYS A 1 88 ? -8.991 9.354 21.653 1.00 96.69 88 LYS A C 1
ATOM 675 O O . LYS A 1 88 ? -8.178 10.267 21.697 1.00 96.69 88 LYS A O 1
ATOM 680 N N . LEU A 1 89 ? -9.213 8.541 22.676 1.00 96.69 89 LEU A N 1
ATOM 681 C CA . LEU A 1 89 ? -8.576 8.680 23.989 1.00 96.69 89 LEU A CA 1
ATOM 682 C C . LEU A 1 89 ? -7.816 7.424 24.416 1.00 96.69 89 LEU A C 1
ATOM 684 O O . LEU A 1 89 ? -6.937 7.521 25.263 1.00 96.69 89 LEU A O 1
ATOM 688 N N . ASP A 1 90 ? -8.174 6.273 23.857 1.00 97.69 90 ASP A N 1
ATOM 689 C CA . ASP A 1 90 ? -7.588 4.979 24.155 1.00 97.69 90 ASP A CA 1
ATOM 690 C C . ASP A 1 90 ? -6.209 4.852 23.484 1.00 97.69 90 ASP A C 1
ATOM 692 O O . ASP A 1 90 ? -6.134 4.882 22.249 1.00 97.69 90 ASP A O 1
ATOM 696 N N . PRO A 1 91 ? -5.115 4.750 24.262 1.00 97.19 91 PRO A N 1
ATOM 697 C CA . PRO A 1 91 ? -3.767 4.704 23.705 1.00 97.19 91 PRO A CA 1
ATOM 698 C C . PRO A 1 91 ? -3.525 3.473 22.830 1.00 97.19 91 PRO A C 1
ATOM 700 O O . PRO A 1 91 ? -2.868 3.590 21.798 1.00 97.19 91 PRO A O 1
ATOM 703 N N . ASP A 1 92 ? -4.078 2.316 23.200 1.00 96.31 92 ASP A N 1
ATOM 704 C CA . ASP A 1 92 ? -3.855 1.059 22.482 1.00 96.31 92 ASP A CA 1
ATOM 705 C C . ASP A 1 92 ? -4.497 1.111 21.091 1.00 96.31 92 ASP A C 1
ATOM 707 O O . ASP A 1 92 ? -3.851 0.803 20.084 1.00 96.31 92 ASP A O 1
ATOM 711 N N . TYR A 1 93 ? -5.737 1.605 21.005 1.00 98.06 93 TYR A N 1
ATOM 712 C CA . TYR A 1 93 ? -6.393 1.858 19.726 1.00 98.06 93 TYR A CA 1
ATOM 713 C C . TYR A 1 93 ? -5.640 2.905 18.898 1.00 98.06 93 TYR A C 1
ATOM 715 O O . TYR A 1 93 ? -5.475 2.718 17.694 1.00 98.06 93 TYR A O 1
ATOM 723 N N . GLN A 1 94 ? -5.171 4.000 19.505 1.00 98.19 94 GLN A N 1
ATOM 724 C CA . GLN A 1 94 ? -4.426 5.036 18.779 1.00 98.19 94 GLN A CA 1
ATOM 725 C C . GLN A 1 94 ? -3.114 4.510 18.190 1.00 98.19 94 GLN A C 1
ATOM 727 O O . GLN A 1 94 ? -2.797 4.818 17.041 1.00 98.19 94 GLN A O 1
ATOM 732 N N . VAL A 1 95 ? -2.366 3.709 18.953 1.00 98.19 95 VAL A N 1
ATOM 733 C CA . VAL A 1 95 ? -1.135 3.067 18.477 1.00 98.19 95 VAL A CA 1
ATOM 734 C C . VAL A 1 95 ? -1.448 2.119 17.320 1.00 98.19 95 VAL A C 1
ATOM 736 O O . VAL A 1 95 ? -0.763 2.165 16.297 1.00 98.19 95 VAL A O 1
ATOM 739 N N . ALA A 1 96 ? -2.506 1.312 17.434 1.00 98.12 96 ALA A N 1
ATOM 740 C CA . ALA A 1 96 ? -2.924 0.412 16.364 1.00 98.12 96 ALA A CA 1
ATOM 741 C C . ALA A 1 96 ? -3.400 1.166 15.105 1.00 98.12 96 ALA A C 1
ATOM 743 O O . ALA A 1 96 ? -3.046 0.788 13.990 1.00 98.12 96 ALA A O 1
ATOM 744 N N . ASP A 1 97 ? -4.153 2.261 15.256 1.00 98.25 97 ASP A N 1
ATOM 745 C CA . ASP A 1 97 ? -4.600 3.099 14.135 1.00 98.25 97 ASP A CA 1
ATOM 746 C C . ASP A 1 97 ? -3.422 3.778 13.425 1.00 98.25 97 ASP A C 1
ATOM 748 O O . ASP A 1 97 ? -3.374 3.818 12.196 1.00 98.25 97 ASP A O 1
ATOM 752 N N . MET A 1 98 ? -2.434 4.260 14.183 1.00 98.25 98 MET A N 1
ATOM 753 C CA . MET A 1 98 ? -1.202 4.816 13.623 1.00 98.25 98 MET A CA 1
ATOM 754 C C . MET A 1 98 ? -0.410 3.756 12.849 1.00 98.25 98 MET A C 1
ATOM 756 O O . MET A 1 98 ? 0.014 4.020 11.727 1.00 98.25 98 MET A O 1
ATOM 760 N N . ALA A 1 99 ? -0.281 2.541 13.391 1.00 98.25 99 ALA A N 1
ATOM 761 C CA . ALA A 1 99 ? 0.396 1.440 12.709 1.00 98.25 99 ALA A CA 1
ATOM 762 C C . ALA A 1 99 ? -0.271 1.080 11.369 1.00 98.25 99 ALA A C 1
ATOM 764 O O . ALA A 1 99 ? 0.430 0.817 10.390 1.00 98.25 99 ALA A O 1
ATOM 765 N N . VAL A 1 100 ? -1.609 1.117 11.302 1.00 98.56 100 VAL A N 1
ATOM 766 C CA . VAL A 1 100 ? -2.346 0.938 10.041 1.00 98.56 100 VAL A CA 1
ATOM 767 C C . VAL A 1 100 ? -1.994 2.043 9.049 1.00 98.56 100 VAL A C 1
ATOM 769 O O . VAL A 1 100 ? -1.599 1.734 7.929 1.00 98.56 100 VAL A O 1
ATOM 772 N N . ARG A 1 101 ? -2.058 3.317 9.455 1.00 98.44 101 ARG A N 1
ATOM 773 C CA . ARG A 1 101 ? -1.733 4.451 8.568 1.00 98.44 101 ARG A CA 1
ATOM 774 C C . ARG A 1 101 ? -0.304 4.383 8.035 1.00 98.44 101 ARG A C 1
ATOM 776 O O . ARG A 1 101 ? -0.073 4.633 6.853 1.00 98.44 101 ARG A O 1
ATOM 783 N N . ASP A 1 102 ? 0.647 4.014 8.886 1.00 98.50 102 ASP A N 1
ATOM 784 C CA . ASP A 1 102 ? 2.043 3.854 8.488 1.00 98.50 102 ASP A CA 1
ATOM 785 C C . ASP A 1 102 ? 2.213 2.698 7.490 1.00 98.50 102 ASP A C 1
ATOM 787 O O . ASP A 1 102 ? 2.953 2.820 6.510 1.00 98.50 102 ASP A O 1
ATOM 791 N N . ALA A 1 103 ? 1.516 1.578 7.701 1.00 98.25 103 ALA A N 1
ATOM 792 C CA . ALA A 1 103 ? 1.530 0.445 6.779 1.00 98.25 103 ALA A CA 1
ATOM 793 C C . ALA A 1 103 ? 0.850 0.773 5.435 1.00 98.25 103 ALA A C 1
ATOM 795 O O . ALA A 1 103 ? 1.376 0.408 4.381 1.00 98.25 103 ALA A O 1
ATOM 796 N N . GLU A 1 104 ? -0.260 1.517 5.444 1.00 98.62 104 GLU A N 1
ATOM 797 C CA . GLU A 1 104 ? -0.913 2.034 4.234 1.00 98.62 104 GLU A CA 1
ATOM 798 C C . GLU A 1 104 ? 0.030 2.949 3.447 1.00 98.62 104 GLU A C 1
ATOM 800 O O . GLU A 1 104 ? 0.194 2.783 2.237 1.00 98.62 104 GLU A O 1
ATOM 805 N N . ALA A 1 105 ? 0.707 3.879 4.128 1.00 98.56 105 ALA A N 1
ATOM 806 C CA . ALA A 1 105 ? 1.672 4.774 3.499 1.00 98.56 105 ALA A CA 1
ATOM 807 C C . ALA A 1 105 ? 2.826 3.998 2.842 1.00 98.56 105 ALA A C 1
ATOM 809 O O . ALA A 1 105 ? 3.184 4.276 1.695 1.00 98.56 105 ALA A O 1
ATOM 810 N N . LYS A 1 106 ? 3.367 2.979 3.525 1.00 98.31 106 LYS A N 1
ATOM 811 C CA . LYS A 1 106 ? 4.401 2.088 2.969 1.00 98.31 106 LYS A CA 1
ATOM 812 C C . LYS A 1 106 ? 3.905 1.316 1.751 1.00 98.31 106 LYS A C 1
ATOM 814 O O . LYS A 1 106 ? 4.634 1.207 0.764 1.00 98.31 106 LYS A O 1
ATOM 819 N N . LEU A 1 107 ? 2.682 0.786 1.802 1.00 98.69 107 LEU A N 1
ATOM 820 C CA . LEU A 1 107 ? 2.088 0.070 0.678 1.00 98.69 107 LEU A CA 1
ATOM 821 C C . LEU A 1 107 ? 1.929 0.988 -0.538 1.00 98.69 107 LEU A C 1
ATOM 823 O O . LEU A 1 107 ? 2.318 0.602 -1.641 1.00 98.69 107 LEU A O 1
ATOM 827 N N . ASN A 1 108 ? 1.405 2.195 -0.332 1.00 98.50 108 ASN A N 1
ATOM 828 C CA . ASN A 1 108 ? 1.209 3.174 -1.397 1.00 98.50 108 ASN A CA 1
ATOM 829 C C . ASN A 1 108 ? 2.542 3.587 -2.029 1.00 98.50 108 ASN A C 1
ATOM 831 O O . ASN A 1 108 ? 2.665 3.578 -3.252 1.00 98.50 108 ASN A O 1
ATOM 835 N N . ALA A 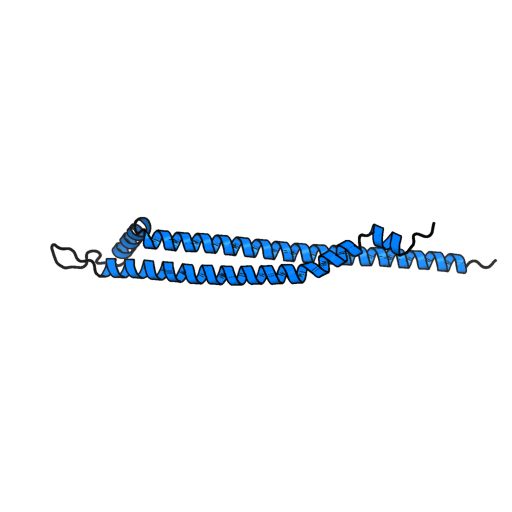1 109 ? 3.564 3.864 -1.213 1.00 98.44 109 ALA A N 1
ATOM 836 C CA . ALA A 1 109 ? 4.906 4.165 -1.707 1.00 98.44 109 ALA A CA 1
ATOM 837 C C . ALA A 1 109 ? 5.475 3.005 -2.543 1.00 98.44 109 ALA A C 1
ATOM 839 O O . ALA A 1 109 ? 5.927 3.206 -3.668 1.00 98.44 109 ALA A O 1
ATOM 840 N N . ALA A 1 110 ? 5.368 1.767 -2.049 1.00 98.38 110 ALA A N 1
ATOM 841 C CA . ALA A 1 110 ? 5.868 0.601 -2.770 1.00 98.38 110 ALA A CA 1
ATOM 842 C C . ALA A 1 110 ? 5.138 0.357 -4.105 1.00 98.38 110 ALA A C 1
ATOM 844 O O . ALA A 1 110 ? 5.762 -0.115 -5.061 1.00 98.38 110 ALA A O 1
ATOM 845 N N . GLN A 1 111 ? 3.834 0.652 -4.169 1.00 98.50 111 GLN A N 1
ATOM 846 C CA . GLN A 1 111 ? 3.031 0.567 -5.392 1.00 98.50 111 GLN A CA 1
ATOM 847 C C . GLN A 1 111 ? 3.415 1.647 -6.403 1.00 98.50 111 GLN A C 1
ATOM 849 O O . GLN A 1 111 ? 3.575 1.325 -7.579 1.00 98.50 111 GLN A O 1
ATOM 854 N N . PHE A 1 112 ? 3.621 2.882 -5.946 1.00 98.62 112 PHE A N 1
ATOM 855 C CA . PHE A 1 112 ? 4.080 3.979 -6.793 1.00 98.62 112 PHE A CA 1
ATOM 856 C C . PHE A 1 112 ? 5.446 3.673 -7.422 1.00 98.62 112 PHE A C 1
ATOM 858 O O . PHE A 1 112 ? 5.610 3.770 -8.636 1.00 98.62 112 PHE A O 1
ATOM 865 N N . ASP A 1 113 ? 6.404 3.195 -6.624 1.00 98.25 113 ASP A N 1
ATOM 866 C CA . ASP A 1 113 ? 7.722 2.779 -7.119 1.00 98.25 113 ASP A CA 1
ATOM 867 C C . ASP A 1 113 ? 7.618 1.651 -8.164 1.00 98.25 113 ASP A C 1
ATOM 869 O O . ASP A 1 113 ? 8.374 1.604 -9.139 1.00 98.25 113 ASP A O 1
ATOM 873 N N . LEU A 1 114 ? 6.682 0.713 -7.970 1.00 98.50 114 LEU A N 1
ATOM 874 C CA . LEU A 1 114 ? 6.444 -0.370 -8.923 1.00 98.50 114 LEU A CA 1
ATOM 875 C C . LEU A 1 114 ? 5.896 0.163 -10.251 1.00 98.50 114 LEU A C 1
ATOM 877 O O . LEU A 1 114 ? 6.366 -0.263 -11.308 1.00 98.50 114 LEU A O 1
ATOM 881 N N . GLU A 1 115 ? 4.920 1.066 -10.201 1.00 98.56 115 GLU A N 1
ATOM 882 C CA . GLU A 1 115 ? 4.358 1.721 -11.384 1.00 98.56 115 GLU A CA 1
ATOM 883 C C . GLU A 1 115 ? 5.444 2.499 -12.133 1.00 98.56 115 GLU A C 1
ATOM 885 O 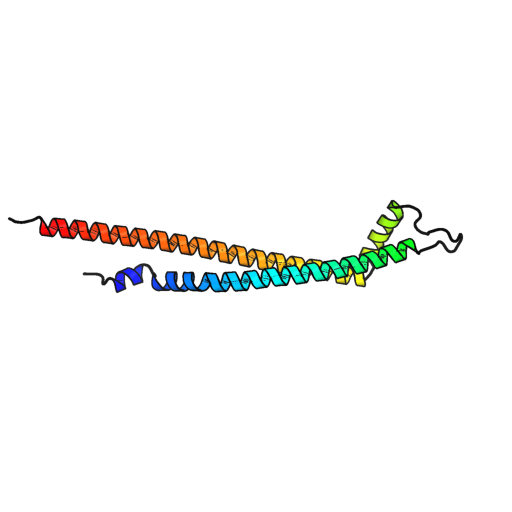O . GLU A 1 115 ? 5.638 2.290 -13.332 1.00 98.56 115 GLU A O 1
ATOM 890 N N . GLN A 1 116 ? 6.255 3.270 -11.407 1.00 98.25 116 GLN A N 1
ATOM 891 C CA . GLN A 1 116 ? 7.379 4.003 -11.975 1.00 98.25 116 GLN A CA 1
ATOM 892 C C . GLN A 1 116 ? 8.360 3.074 -12.710 1.00 98.25 116 GLN A C 1
ATOM 894 O O . GLN A 1 116 ? 8.741 3.356 -13.847 1.00 98.25 116 GLN A O 1
ATOM 899 N N . LEU A 1 117 ? 8.756 1.947 -12.104 1.00 98.06 117 LEU A N 1
ATOM 900 C CA . LEU A 1 117 ? 9.637 0.965 -12.750 1.00 98.06 117 LEU A CA 1
ATOM 901 C C . LEU A 1 117 ? 9.004 0.349 -14.004 1.00 98.06 117 LEU A C 1
ATOM 903 O O . LEU A 1 117 ? 9.696 0.112 -14.997 1.00 98.06 117 LEU A O 1
ATOM 907 N N . GLN A 1 118 ? 7.701 0.070 -13.972 1.00 97.75 118 GLN A N 1
ATOM 908 C CA . GLN A 1 118 ? 6.985 -0.480 -15.121 1.00 97.75 118 GLN A CA 1
ATOM 909 C C . GLN A 1 118 ? 6.901 0.521 -16.271 1.00 97.75 118 GLN A C 1
ATOM 911 O O . GLN A 1 118 ? 7.104 0.135 -17.424 1.00 97.75 118 GLN A O 1
ATOM 916 N N . ASP A 1 119 ? 6.640 1.789 -15.976 1.00 98.00 119 ASP A N 1
ATOM 917 C CA . ASP A 1 119 ? 6.551 2.833 -16.989 1.00 98.00 119 ASP A CA 1
ATOM 918 C C . ASP A 1 119 ? 7.915 3.173 -17.578 1.00 98.00 119 ASP A C 1
ATOM 920 O O . ASP A 1 119 ? 8.043 3.268 -18.800 1.00 98.00 119 ASP A O 1
ATOM 924 N N . GLN A 1 120 ? 8.962 3.217 -16.751 1.00 95.88 120 GLN A N 1
ATOM 925 C CA . GLN A 1 120 ? 10.337 3.304 -17.239 1.00 95.88 120 GLN A CA 1
ATOM 926 C C . GLN A 1 120 ? 10.664 2.132 -18.167 1.00 95.88 120 GLN A C 1
ATOM 928 O O . GLN A 1 120 ? 11.170 2.341 -19.269 1.00 95.88 120 GLN A O 1
ATOM 933 N N . PHE A 1 121 ? 10.327 0.900 -17.779 1.00 96.75 121 PHE A N 1
ATOM 934 C CA . PHE A 1 121 ? 10.574 -0.267 -18.622 1.00 96.75 121 PHE A CA 1
ATOM 935 C C . PHE A 1 121 ? 9.839 -0.185 -19.971 1.00 96.75 121 PHE A C 1
ATOM 937 O O . PHE A 1 121 ? 10.432 -0.480 -21.011 1.00 96.75 121 PHE A O 1
ATOM 944 N N . LYS A 1 122 ? 8.572 0.257 -19.985 1.00 96.38 122 LYS A N 1
ATOM 945 C CA . LYS A 1 122 ? 7.818 0.496 -21.230 1.00 96.38 122 LYS A CA 1
ATOM 946 C C . LYS A 1 122 ? 8.486 1.569 -22.093 1.00 96.38 122 LYS A C 1
ATOM 948 O O . LYS A 1 122 ? 8.646 1.352 -23.292 1.00 96.38 122 LYS A O 1
ATOM 953 N N . ALA A 1 123 ? 8.909 2.682 -21.493 1.00 94.81 123 ALA A N 1
ATOM 954 C CA . ALA A 1 123 ? 9.587 3.765 -22.199 1.00 94.81 123 ALA A CA 1
ATOM 955 C C . ALA A 1 123 ? 10.900 3.286 -22.839 1.00 94.81 123 ALA A C 1
ATOM 957 O O . ALA A 1 123 ? 11.124 3.513 -24.026 1.00 94.81 123 ALA A O 1
ATOM 958 N N . TYR A 1 124 ? 11.725 2.533 -22.105 1.00 93.50 124 TYR A N 1
ATOM 959 C CA . TYR A 1 124 ? 12.954 1.952 -22.653 1.00 93.50 124 TYR A CA 1
ATOM 960 C C . TYR A 1 124 ? 12.685 0.963 -23.790 1.00 93.50 124 TYR A C 1
ATOM 962 O O . TYR A 1 124 ? 13.407 0.971 -24.785 1.00 93.50 124 TYR A O 1
ATOM 970 N N . ARG A 1 125 ? 11.636 0.135 -23.690 1.00 94.19 125 ARG A N 1
ATOM 971 C CA . ARG A 1 125 ? 11.238 -0.755 -24.793 1.00 94.19 125 ARG A CA 1
ATOM 972 C C . ARG A 1 125 ? 10.850 0.027 -26.045 1.00 94.19 125 ARG A C 1
ATOM 974 O O . ARG A 1 125 ? 11.213 -0.395 -27.136 1.00 94.19 125 ARG A O 1
ATOM 981 N N . TYR A 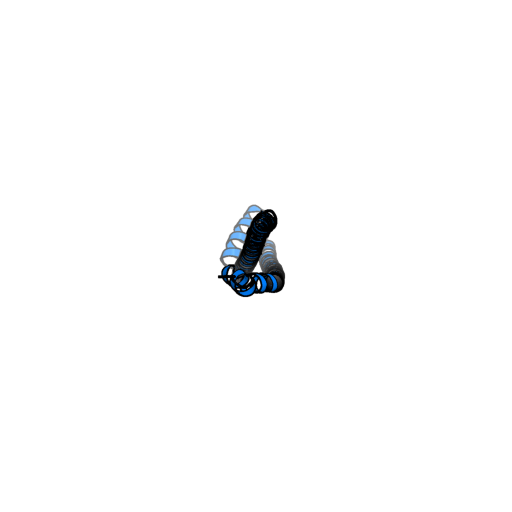1 126 ? 10.137 1.140 -25.882 1.00 94.62 126 TYR A N 1
ATOM 982 C CA . TYR A 1 126 ? 9.761 2.009 -26.993 1.00 94.62 126 TYR A CA 1
ATOM 983 C C . TYR A 1 126 ? 10.985 2.652 -27.655 1.00 94.62 126 TYR A C 1
ATOM 985 O O . TYR A 1 126 ? 11.110 2.598 -28.874 1.00 94.62 126 TYR A O 1
ATOM 993 N N . ILE A 1 127 ? 11.921 3.185 -26.861 1.00 91.25 127 ILE A N 1
ATOM 994 C CA . ILE A 1 127 ? 13.171 3.768 -27.378 1.00 91.25 127 ILE A CA 1
ATOM 995 C C . ILE A 1 127 ? 13.965 2.722 -28.165 1.00 91.25 127 ILE A C 1
ATOM 997 O O . ILE A 1 127 ? 14.403 2.998 -29.274 1.00 91.25 127 ILE A O 1
ATOM 1001 N N . VAL A 1 128 ? 14.103 1.504 -27.635 1.00 91.38 128 VAL A N 1
ATOM 1002 C CA . VAL A 1 128 ? 14.829 0.431 -28.329 1.00 91.38 128 VAL A CA 1
ATOM 1003 C C . VAL A 1 128 ? 14.148 0.016 -29.632 1.00 91.38 128 VAL A C 1
ATOM 1005 O O . VAL A 1 128 ? 14.847 -0.226 -30.612 1.00 91.38 128 VAL A O 1
ATOM 1008 N N . ASP A 1 129 ? 12.814 -0.040 -29.673 1.00 92.31 129 ASP A N 1
ATOM 1009 C CA . ASP A 1 129 ? 12.080 -0.318 -30.915 1.00 92.31 129 ASP A CA 1
ATOM 1010 C C . ASP A 1 129 ? 12.284 0.796 -31.953 1.00 92.31 129 ASP A C 1
ATOM 1012 O O . ASP A 1 129 ? 12.543 0.513 -33.122 1.00 92.31 129 ASP A O 1
ATOM 1016 N N . LEU A 1 130 ? 12.246 2.063 -31.528 1.00 92.31 130 LEU A N 1
ATOM 1017 C CA . LEU A 1 130 ? 12.519 3.206 -32.398 1.00 92.31 130 LEU A CA 1
ATOM 1018 C C . LEU A 1 130 ? 13.949 3.158 -32.954 1.00 92.31 130 LEU A C 1
ATOM 1020 O O . LEU A 1 130 ? 14.128 3.204 -34.168 1.00 92.31 130 LEU A O 1
ATOM 1024 N N . THR A 1 131 ? 14.950 2.969 -32.093 1.00 90.25 131 THR A N 1
ATOM 1025 C CA . THR A 1 131 ? 16.357 2.842 -32.498 1.00 90.25 131 THR A CA 1
ATOM 1026 C C . THR A 1 131 ? 16.572 1.670 -33.457 1.00 90.25 131 THR A C 1
ATOM 1028 O O . THR A 1 131 ? 17.312 1.792 -34.430 1.00 90.25 131 THR A O 1
ATOM 1031 N N . ALA A 1 132 ? 15.910 0.531 -33.231 1.00 89.62 132 ALA A N 1
ATOM 1032 C CA . ALA A 1 132 ? 15.989 -0.608 -34.141 1.00 89.62 132 ALA A CA 1
ATOM 1033 C C . ALA A 1 132 ? 15.416 -0.275 -35.530 1.00 89.62 132 ALA A C 1
ATOM 1035 O O . ALA A 1 132 ? 16.009 -0.654 -36.540 1.00 89.62 132 ALA A O 1
ATOM 1036 N N . ARG A 1 133 ? 14.298 0.461 -35.592 1.00 91.06 133 ARG A N 1
ATOM 1037 C CA . ARG A 1 133 ? 13.695 0.922 -36.854 1.00 91.06 133 ARG A CA 1
ATOM 1038 C C . ARG A 1 133 ? 14.570 1.946 -37.572 1.00 91.06 133 ARG A C 1
ATOM 1040 O O . ARG A 1 133 ? 14.711 1.856 -38.786 1.00 91.06 133 ARG A O 1
ATOM 1047 N N . GLU A 1 134 ? 15.177 2.880 -36.844 1.00 88.62 134 GLU A N 1
ATOM 1048 C CA . GLU A 1 134 ? 16.115 3.863 -37.404 1.00 88.62 134 GLU A CA 1
ATOM 1049 C C . GLU A 1 134 ? 17.344 3.175 -38.011 1.00 88.62 134 GLU A C 1
ATOM 1051 O O . GLU A 1 134 ? 17.711 3.455 -39.150 1.00 88.62 134 GLU A O 1
ATOM 1056 N N . LEU A 1 135 ? 17.931 2.207 -37.298 1.00 88.19 135 LEU A N 1
ATOM 1057 C CA . LEU A 1 135 ? 19.044 1.404 -37.813 1.00 88.19 135 LEU A CA 1
ATOM 1058 C C . LEU A 1 135 ? 18.638 0.569 -39.035 1.00 88.19 135 LEU A C 1
ATOM 1060 O O . LEU A 1 135 ? 19.419 0.455 -39.978 1.00 88.19 135 LEU A O 1
ATOM 1064 N N . ALA A 1 136 ? 17.426 0.007 -39.045 1.00 88.75 136 ALA A N 1
ATOM 1065 C CA . ALA A 1 136 ? 16.908 -0.730 -40.195 1.00 88.75 136 ALA A CA 1
ATOM 1066 C C . ALA A 1 136 ? 16.720 0.176 -41.423 1.00 88.75 136 ALA A C 1
ATOM 1068 O O . ALA A 1 136 ? 17.054 -0.236 -42.532 1.00 88.75 136 ALA A O 1
ATOM 1069 N N . LEU A 1 137 ? 16.241 1.410 -41.231 1.00 87.62 137 LEU A N 1
ATOM 1070 C CA . LEU A 1 137 ? 16.102 2.394 -42.306 1.00 87.62 137 LEU A CA 1
ATOM 1071 C C . LEU A 1 137 ? 17.466 2.809 -42.871 1.00 87.62 137 LEU A C 1
ATOM 1073 O O . LEU A 1 137 ? 17.636 2.842 -44.086 1.00 87.62 137 LEU A O 1
ATOM 1077 N N . LEU A 1 138 ? 18.450 3.068 -42.003 1.00 85.50 138 LEU A N 1
ATOM 1078 C CA . LEU A 1 138 ? 19.821 3.373 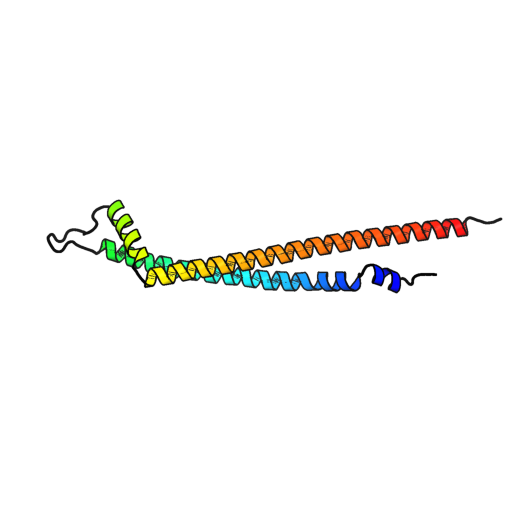-42.426 1.00 85.50 138 LEU A CA 1
ATOM 1079 C C . LEU A 1 138 ? 20.450 2.214 -43.207 1.00 85.50 138 LEU A C 1
ATOM 1081 O O . LEU A 1 138 ? 21.116 2.442 -44.213 1.00 85.50 138 LEU A O 1
ATOM 1085 N N . ALA A 1 139 ? 20.223 0.975 -42.766 1.00 83.50 139 ALA A N 1
ATOM 1086 C CA . ALA A 1 139 ? 20.695 -0.208 -43.475 1.00 83.50 139 ALA A CA 1
ATOM 1087 C C . ALA A 1 139 ? 20.010 -0.377 -44.842 1.00 83.50 139 ALA A C 1
ATOM 1089 O O . ALA A 1 139 ? 20.673 -0.750 -45.804 1.00 83.50 139 ALA A O 1
ATOM 1090 N N . ALA A 1 140 ? 18.708 -0.089 -44.944 1.00 82.69 140 ALA A N 1
ATOM 1091 C CA . ALA A 1 140 ? 17.975 -0.143 -46.208 1.00 82.69 140 ALA A CA 1
ATOM 1092 C C . ALA A 1 140 ? 18.481 0.905 -47.214 1.00 82.69 140 ALA A C 1
ATOM 1094 O O . ALA A 1 140 ? 18.806 0.538 -48.338 1.00 82.69 140 ALA A O 1
ATOM 1095 N N . GLY A 1 141 ? 18.637 2.167 -46.795 1.00 75.56 141 GLY A N 1
ATOM 1096 C CA . GLY A 1 141 ? 19.169 3.229 -47.661 1.00 75.56 141 GLY A CA 1
ATOM 1097 C C . GLY A 1 141 ? 20.606 2.959 -48.125 1.00 75.56 141 GLY A C 1
ATOM 1098 O O . GLY A 1 141 ? 20.923 3.135 -49.294 1.00 75.56 141 GLY A O 1
ATOM 1099 N N . ALA A 1 142 ? 21.457 2.414 -47.248 1.00 67.56 142 ALA A N 1
ATOM 1100 C CA . ALA A 1 142 ? 22.820 2.030 -47.623 1.00 67.56 142 ALA A CA 1
ATOM 1101 C C . ALA A 1 142 ? 22.877 0.896 -48.670 1.00 67.56 142 ALA A C 1
ATOM 1103 O O . ALA A 1 142 ? 23.840 0.818 -49.432 1.00 67.56 142 ALA A O 1
ATOM 1104 N N . ASN A 1 143 ? 21.870 0.016 -48.708 1.00 63.16 143 ASN A N 1
ATOM 1105 C CA . ASN A 1 143 ? 21.779 -1.045 -49.713 1.00 63.16 143 ASN A CA 1
ATOM 1106 C C . ASN A 1 143 ? 21.301 -0.509 -51.075 1.00 63.16 143 ASN A C 1
ATOM 1108 O O . ASN A 1 143 ? 21.768 -0.992 -52.104 1.00 63.16 143 ASN A O 1
ATOM 1112 N N . GLU A 1 144 ? 20.411 0.490 -51.094 1.00 62.47 144 GLU A N 1
ATOM 1113 C CA . GLU A 1 144 ? 19.956 1.149 -52.331 1.00 62.47 144 GLU A CA 1
ATOM 1114 C C . GLU A 1 144 ? 21.104 1.914 -53.012 1.00 62.47 144 GLU A C 1
ATOM 1116 O O . GLU A 1 144 ? 21.332 1.731 -54.209 1.00 62.47 144 GLU A O 1
ATOM 1121 N N . ASP A 1 145 ? 21.912 2.648 -52.238 1.00 59.31 145 ASP A N 1
ATOM 1122 C CA . ASP A 1 145 ? 23.100 3.356 -52.742 1.00 59.31 145 ASP A CA 1
ATOM 1123 C C . ASP A 1 145 ? 24.156 2.387 -53.328 1.00 59.31 145 ASP A C 1
ATOM 1125 O O . ASP A 1 145 ? 24.831 2.693 -54.315 1.00 59.31 145 ASP A O 1
ATOM 1129 N N . GLN A 1 146 ? 24.307 1.187 -52.747 1.00 56.62 146 GLN A N 1
ATOM 1130 C CA . GLN A 1 146 ? 25.205 0.144 -53.271 1.00 56.62 146 GLN A CA 1
ATOM 1131 C C . GLN A 1 146 ? 24.672 -0.526 -54.547 1.00 56.62 146 GLN A C 1
ATOM 1133 O O . GLN A 1 146 ? 25.463 -0.915 -55.413 1.00 56.62 146 GLN A O 1
ATOM 1138 N N . GLU A 1 147 ? 23.353 -0.663 -54.693 1.00 58.41 147 GLU A N 1
ATOM 1139 C CA . GLU A 1 147 ? 22.742 -1.158 -55.928 1.00 58.41 147 GLU A CA 1
ATOM 1140 C C . GLU A 1 147 ? 22.830 -0.144 -57.081 1.00 58.41 147 GLU A C 1
ATOM 1142 O O . GLU A 1 147 ? 23.018 -0.560 -58.222 1.00 58.41 147 GLU A O 1
ATOM 1147 N N . GLU A 1 148 ? 22.737 1.164 -56.826 1.00 56.72 148 GLU A N 1
ATOM 1148 C CA . GLU A 1 148 ? 22.945 2.194 -57.860 1.00 56.72 148 GLU A CA 1
ATOM 1149 C C . GLU A 1 148 ? 24.400 2.233 -58.350 1.00 56.72 148 GLU A C 1
ATOM 1151 O O . GLU A 1 148 ? 24.644 2.199 -59.556 1.00 56.72 148 GLU A O 1
ATOM 1156 N N . LEU A 1 149 ? 25.377 2.167 -57.437 1.00 54.03 149 LEU A N 1
ATOM 1157 C CA . LEU A 1 149 ? 26.811 2.102 -57.771 1.00 54.03 149 LEU A CA 1
ATOM 1158 C C . LEU A 1 149 ? 27.214 0.843 -58.559 1.00 54.03 149 LEU A C 1
ATOM 1160 O O . LEU A 1 149 ? 28.248 0.836 -59.224 1.00 54.03 149 LEU A O 1
ATOM 1164 N N . THR A 1 150 ? 26.428 -0.233 -58.478 1.00 55.59 150 THR A N 1
ATOM 1165 C CA . THR A 1 150 ? 26.665 -1.480 -59.228 1.00 55.59 150 THR A CA 1
ATOM 1166 C C . THR A 1 150 ? 25.847 -1.578 -60.519 1.00 55.59 150 THR A C 1
ATOM 1168 O O . THR A 1 150 ? 26.129 -2.446 -61.348 1.00 55.59 150 THR A O 1
ATOM 1171 N N . LYS A 1 151 ? 24.873 -0.677 -60.723 1.00 55.03 151 LYS A N 1
ATOM 1172 C CA . LYS A 1 151 ? 24.042 -0.562 -61.934 1.00 55.03 151 LYS A CA 1
ATOM 1173 C C . LYS A 1 151 ? 24.543 0.477 -62.942 1.00 55.03 151 LYS A C 1
ATOM 1175 O O . LYS A 1 151 ? 23.919 0.595 -63.994 1.00 55.03 151 LYS A O 1
ATOM 1180 N N . GLU A 1 152 ? 25.672 1.145 -62.705 1.00 52.50 152 GLU A N 1
ATOM 1181 C CA . GLU A 1 152 ? 26.417 1.823 -63.775 1.00 52.50 152 GLU A CA 1
ATOM 1182 C C . GLU A 1 152 ? 27.456 0.883 -64.411 1.00 52.50 152 GLU A C 1
ATOM 1184 O O . GLU A 1 152 ? 28.594 0.783 -63.944 1.00 52.50 152 GLU A O 1
ATOM 1189 N N . PRO A 1 153 ? 27.118 0.214 -65.525 1.00 55.59 153 PRO A N 1
ATOM 1190 C CA . PRO A 1 153 ? 28.095 -0.132 -66.527 1.00 55.59 153 PRO A CA 1
ATOM 1191 C C . PRO A 1 153 ? 27.900 0.778 -67.752 1.00 55.59 153 PRO A C 1
ATOM 1193 O O . PRO A 1 153 ? 26.829 0.780 -68.361 1.00 55.59 153 PRO A O 1
ATOM 1196 N N . PHE A 1 154 ? 29.006 1.424 -68.135 1.00 47.97 154 PHE A N 1
ATOM 1197 C CA . PHE A 1 154 ? 29.282 2.132 -69.399 1.00 47.97 154 PHE A CA 1
ATOM 1198 C C . PHE A 1 154 ? 28.888 3.608 -69.505 1.00 47.97 154 PHE A C 1
ATOM 1200 O O . PHE A 1 154 ? 27.685 3.925 -69.603 1.00 47.97 154 PHE A O 1
#